Protein AF-A0A1F4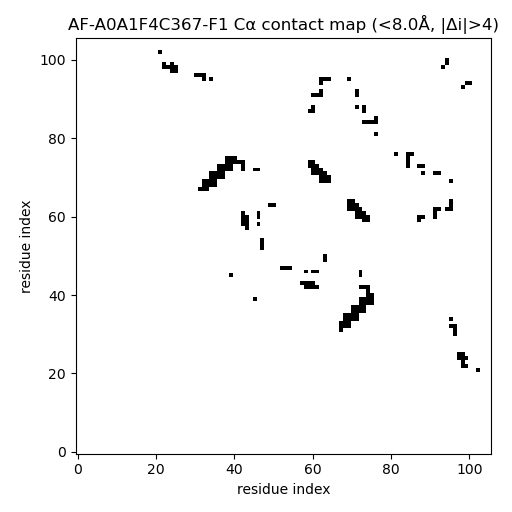C367-F1 (afdb_monomer)

pLDDT: mean 75.76, std 19.03, range [30.39, 96.19]

Radius of gyration: 22.63 Å; Cα contacts (8 Å, |Δi|>4): 114; chains: 1; bounding box: 79×38×52 Å

Solvent-accessible surface area (backbone atoms only — not comparable to full-atom values): 6945 Å² total; per-residue (Å²): 137,86,83,83,81,83,82,77,81,83,75,82,80,79,74,79,75,78,73,72,78,78,75,74,67,67,74,93,76,92,77,86,68,52,76,46,80,44,72,33,97,54,17,37,61,54,39,32,69,71,68,73,49,89,64,97,71,88,38,72,48,38,55,47,74,56,91,60,42,24,42,34,33,28,44,68,60,92,51,97,82,34,59,66,41,54,49,49,51,52,56,29,52,44,42,61,70,51,40,83,82,74,69,78,78,127

Foldseek 3Di:
DDDDDDDDPPPPPPPPPPPPPPDDFDDDDDQAAAEAEDADPQQQVVCCVQVVDDDPDGDQKAWDDDPRYIYIYHHDQPDPPSVVRVVRVVVRVCCNGTHDPDDPPD

Sequence (106 aa):
MRRLLALLPIGLLVACATTKPIEPIPQQGTVQRSVTWVMTDDPSRACDEALGKPLIGTRNACARLRGNDCTIYVRPPKHEDDRNAIFLLGHEALHCFAGRYHYAVN

Structure (mmCIF, N/CA/C/O backbone):
data_AF-A0A1F4C367-F1
#
_entry.id   AF-A0A1F4C367-F1
#
loop_
_atom_site.group_PDB
_atom_site.id
_atom_site.type_symbol
_atom_site.label_atom_id
_atom_site.label_alt_id
_atom_site.label_comp_id
_atom_site.label_asym_id
_atom_site.label_entity_id
_atom_site.label_seq_id
_atom_site.pdbx_PDB_ins_code
_atom_site.Cartn_x
_atom_site.Cartn_y
_atom_site.Cartn_z
_atom_site.occupancy
_atom_site.B_iso_or_equiv
_atom_site.auth_seq_id
_atom_site.auth_comp_id
_atom_site.auth_asym_id
_atom_site.auth_atom_id
_atom_site.pdbx_PDB_model_num
ATOM 1 N N . MET A 1 1 ? -61.320 30.539 -32.409 1.00 45.50 1 MET A N 1
ATOM 2 C CA . MET A 1 1 ? -61.147 29.092 -32.144 1.00 45.50 1 MET A CA 1
ATOM 3 C C . MET A 1 1 ? -59.671 28.799 -31.884 1.00 45.50 1 MET A C 1
ATOM 5 O O . MET A 1 1 ? -58.846 29.329 -32.609 1.00 45.50 1 MET A O 1
ATOM 9 N N . ARG A 1 2 ? -59.387 27.975 -30.860 1.00 49.12 2 ARG A N 1
ATOM 10 C CA . ARG A 1 2 ? -58.113 27.295 -30.520 1.00 49.12 2 ARG A CA 1
ATOM 11 C C . ARG A 1 2 ? -56.880 28.166 -30.210 1.00 49.12 2 ARG A C 1
ATOM 13 O O . ARG A 1 2 ? -56.063 28.439 -31.076 1.00 49.12 2 ARG A O 1
ATOM 20 N N . ARG A 1 3 ? -56.677 28.468 -28.922 1.00 45.97 3 ARG A N 1
ATOM 21 C CA . ARG A 1 3 ? -55.331 28.614 -28.340 1.00 45.97 3 ARG A CA 1
ATOM 22 C C . ARG A 1 3 ? -55.018 27.300 -27.621 1.00 45.97 3 ARG A C 1
ATOM 24 O O . ARG A 1 3 ? -55.656 26.998 -26.618 1.00 45.97 3 ARG A O 1
ATOM 31 N N . LEU A 1 4 ? -54.127 26.485 -28.186 1.00 49.59 4 LEU A N 1
ATOM 32 C CA . LEU A 1 4 ? -53.589 25.305 -27.508 1.00 49.59 4 LEU A CA 1
ATOM 33 C C . LEU A 1 4 ? -52.629 25.785 -26.412 1.00 49.59 4 LEU A C 1
ATOM 35 O O . LEU A 1 4 ? -51.582 26.346 -26.725 1.00 49.59 4 LEU A O 1
ATOM 39 N N . LEU A 1 5 ? -52.985 25.579 -25.142 1.00 50.59 5 LEU A N 1
ATOM 40 C CA . LEU A 1 5 ? -52.008 25.602 -24.057 1.00 50.59 5 LEU A CA 1
ATOM 41 C C . LEU A 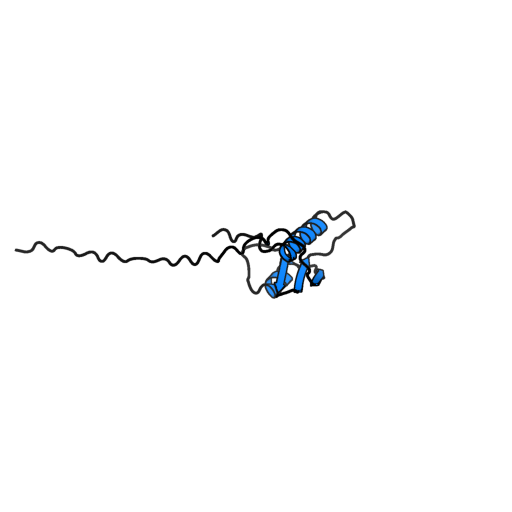1 5 ? -51.202 24.302 -24.131 1.00 50.59 5 LEU A C 1
ATOM 43 O O . LEU A 1 5 ? -51.730 23.220 -23.881 1.00 50.59 5 LEU A O 1
ATOM 47 N N . ALA A 1 6 ? -49.929 24.418 -24.499 1.00 52.72 6 ALA A N 1
ATOM 48 C CA . ALA A 1 6 ? -48.963 23.340 -24.380 1.00 52.72 6 ALA A CA 1
ATOM 49 C C . ALA A 1 6 ? -48.600 23.165 -22.896 1.00 52.72 6 ALA A C 1
ATOM 51 O O . ALA A 1 6 ? -47.943 24.019 -22.303 1.00 52.72 6 ALA A O 1
ATOM 52 N N . LEU A 1 7 ? -49.057 22.069 -22.291 1.00 55.31 7 LEU A N 1
ATOM 53 C CA . LEU A 1 7 ? -48.594 21.605 -20.984 1.00 55.31 7 LEU A CA 1
ATOM 54 C C . LEU A 1 7 ? -47.249 20.893 -21.179 1.00 55.31 7 LEU A C 1
ATOM 56 O O . LEU A 1 7 ? -47.204 19.776 -21.689 1.00 55.31 7 LEU A O 1
ATOM 60 N N . LEU A 1 8 ? -46.156 21.555 -20.795 1.00 53.66 8 LEU A N 1
ATOM 61 C CA . LEU A 1 8 ? -44.845 20.924 -20.642 1.00 53.66 8 LEU A CA 1
ATOM 62 C C . LEU A 1 8 ? -44.861 20.058 -19.367 1.00 53.66 8 LEU A C 1
ATOM 64 O O . LEU A 1 8 ? -45.104 20.606 -18.288 1.00 53.66 8 LEU A O 1
ATOM 68 N N . PRO A 1 9 ? -44.572 18.747 -19.425 1.00 55.28 9 PRO A N 1
ATOM 69 C CA . PRO A 1 9 ? -44.305 17.983 -18.219 1.00 55.28 9 PRO A CA 1
ATOM 70 C C . PRO A 1 9 ? -42.897 18.338 -17.726 1.00 55.28 9 PRO A C 1
ATOM 72 O O . PRO A 1 9 ? -41.897 18.049 -18.382 1.00 55.28 9 PRO A O 1
ATOM 75 N N . ILE A 1 10 ? -42.820 18.985 -16.562 1.00 60.31 10 ILE A N 1
ATOM 76 C CA . ILE A 1 10 ? -41.568 19.190 -15.829 1.00 60.31 10 ILE A CA 1
ATOM 77 C C . ILE A 1 10 ? -41.152 17.818 -15.288 1.00 60.31 10 ILE A C 1
ATOM 79 O O . ILE A 1 10 ? -41.628 17.368 -14.247 1.00 60.31 10 ILE A O 1
ATOM 83 N N . GLY A 1 11 ? -40.307 17.118 -16.043 1.00 56.16 11 GLY A N 1
ATOM 84 C CA . GLY A 1 11 ? -39.655 15.898 -15.590 1.00 56.16 11 GLY A CA 1
ATOM 85 C C . GLY A 1 11 ? -38.671 16.230 -14.474 1.00 56.16 11 GLY A C 1
ATOM 86 O O . GLY A 1 11 ? -37.587 16.747 -14.734 1.00 56.16 11 GLY A O 1
ATOM 87 N N . LEU A 1 12 ? -39.057 15.938 -13.230 1.00 56.91 12 LEU A N 1
ATOM 88 C CA . LEU A 1 12 ? -38.153 15.900 -12.085 1.00 56.91 12 LEU A CA 1
ATOM 89 C C . LEU A 1 12 ? -37.116 14.789 -12.327 1.00 56.91 12 LEU A C 1
ATOM 91 O O . LEU A 1 12 ? -37.346 13.620 -12.023 1.00 56.91 12 LEU A O 1
ATOM 95 N N . LEU A 1 13 ? -35.961 15.149 -12.884 1.00 54.97 13 LEU A N 1
ATOM 96 C CA . LEU A 1 13 ? -34.763 14.317 -12.824 1.00 54.97 13 LEU A CA 1
ATOM 97 C C . LEU A 1 13 ? -34.228 14.387 -11.392 1.00 54.97 13 LEU A C 1
ATOM 99 O O . LEU A 1 13 ? -33.348 15.184 -11.074 1.00 54.97 13 LEU A O 1
ATOM 103 N N . VAL A 1 14 ? -34.777 13.549 -10.510 1.00 56.31 14 VAL A N 1
ATOM 104 C CA . VAL A 1 14 ? -34.127 13.213 -9.241 1.00 56.31 14 VAL A CA 1
ATOM 105 C C . VAL A 1 14 ? -32.932 12.332 -9.593 1.00 56.31 14 VAL A C 1
ATOM 107 O O . VAL A 1 14 ? -32.998 11.105 -9.573 1.00 56.31 14 VAL A O 1
ATOM 110 N N . ALA A 1 15 ? -31.833 12.969 -9.988 1.00 56.38 15 ALA A N 1
ATOM 111 C CA . ALA A 1 15 ? -30.535 12.328 -10.007 1.00 56.38 15 ALA A CA 1
ATOM 112 C C . ALA A 1 15 ? -30.171 12.032 -8.547 1.00 56.38 15 ALA A C 1
ATOM 114 O O . ALA A 1 15 ? -29.654 12.890 -7.834 1.00 56.38 15 ALA A O 1
ATOM 115 N N . CYS A 1 16 ? -30.476 10.820 -8.079 1.00 52.50 16 CYS A N 1
ATOM 116 C CA . CYS A 1 16 ? -29.855 10.266 -6.884 1.00 52.50 16 CYS A CA 1
ATOM 117 C C . CYS A 1 16 ? -28.361 10.094 -7.178 1.00 52.50 16 CYS A C 1
ATOM 119 O O . CYS A 1 16 ? -27.897 9.012 -7.531 1.00 52.50 16 CYS A O 1
ATOM 121 N N . ALA A 1 17 ? -27.602 11.180 -7.056 1.00 48.47 17 ALA A N 1
ATOM 122 C CA . ALA A 1 17 ? -26.169 11.114 -6.880 1.00 48.47 17 ALA A CA 1
ATOM 123 C C . ALA A 1 17 ? -25.939 10.406 -5.542 1.00 48.47 17 ALA A C 1
ATOM 125 O O . ALA A 1 17 ? -26.023 11.011 -4.475 1.00 48.47 17 ALA A O 1
ATOM 126 N N . THR A 1 18 ? -25.723 9.093 -5.591 1.00 50.12 18 THR A N 1
ATOM 127 C CA . THR A 1 18 ? -25.260 8.325 -4.439 1.00 50.12 18 THR A CA 1
ATOM 128 C C . THR A 1 18 ? -23.818 8.740 -4.178 1.00 50.12 18 THR A C 1
ATOM 130 O O . THR A 1 18 ? -22.876 8.071 -4.612 1.00 50.12 18 THR A O 1
ATOM 133 N N . THR A 1 19 ? -23.626 9.877 -3.515 1.00 53.56 19 THR A N 1
ATOM 134 C CA . THR A 1 19 ? -22.347 10.197 -2.896 1.00 53.56 19 THR A CA 1
ATOM 135 C C . THR A 1 19 ? -22.106 9.098 -1.873 1.00 53.56 19 THR A C 1
ATOM 137 O O . THR A 1 19 ? -22.852 8.931 -0.907 1.00 53.56 19 THR A O 1
ATOM 140 N N . LYS A 1 20 ? -21.124 8.233 -2.142 1.00 49.53 20 LYS A N 1
ATOM 141 C CA . LYS A 1 20 ? -20.722 7.234 -1.152 1.00 49.53 20 LYS A CA 1
ATOM 142 C C . LYS A 1 20 ? -20.330 8.007 0.107 1.00 49.53 20 LYS A C 1
ATOM 144 O O . LYS A 1 20 ? -19.551 8.953 -0.029 1.00 49.53 20 LYS A O 1
ATOM 149 N N . PRO A 1 21 ? -20.851 7.646 1.291 1.00 49.34 21 PRO A N 1
ATOM 150 C CA . PRO A 1 21 ? -20.452 8.304 2.521 1.00 49.34 21 PRO A CA 1
ATOM 151 C C . PRO A 1 21 ? -18.928 8.271 2.622 1.00 49.34 21 PRO A C 1
ATOM 153 O O . PRO A 1 21 ? -18.318 7.206 2.499 1.00 49.34 21 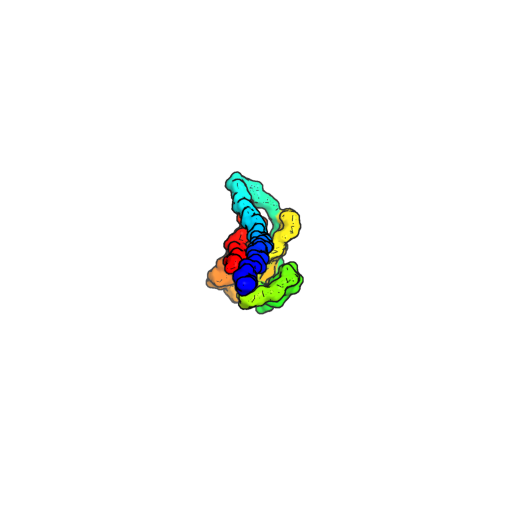PRO A O 1
ATOM 156 N N . ILE A 1 22 ? -18.319 9.445 2.780 1.00 55.56 22 ILE A N 1
ATOM 157 C CA . ILE A 1 22 ? -16.914 9.544 3.157 1.00 55.56 22 ILE A CA 1
ATOM 158 C C . ILE A 1 22 ? -16.854 8.971 4.571 1.00 55.56 22 ILE A C 1
ATOM 160 O O . ILE A 1 22 ? -17.452 9.530 5.490 1.00 55.56 22 ILE A O 1
ATOM 164 N N . GLU A 1 23 ? -16.217 7.811 4.732 1.00 54.09 23 GLU A N 1
ATOM 165 C CA . GLU A 1 23 ? -15.999 7.237 6.058 1.00 54.09 23 GLU A CA 1
ATOM 166 C C . GLU A 1 23 ? -15.157 8.234 6.873 1.00 54.09 23 GLU A C 1
ATOM 168 O O . GLU A 1 23 ? -14.125 8.696 6.377 1.00 54.09 23 GLU A O 1
ATOM 173 N N . PRO A 1 24 ? -15.594 8.621 8.085 1.00 55.31 24 PRO A N 1
ATOM 174 C CA . PRO A 1 24 ? -14.851 9.572 8.893 1.00 55.31 24 PRO A CA 1
ATOM 175 C C . PRO A 1 24 ? -13.475 8.998 9.241 1.00 55.31 24 PRO A C 1
ATOM 177 O O . PRO A 1 24 ? -13.351 7.816 9.570 1.00 55.31 24 PRO A O 1
ATOM 180 N N . ILE A 1 25 ? -12.448 9.851 9.192 1.00 58.25 25 ILE A N 1
ATOM 181 C CA . ILE A 1 25 ? -11.117 9.517 9.711 1.00 58.25 25 ILE A CA 1
ATOM 182 C C . ILE A 1 25 ? -11.305 9.087 11.176 1.00 58.25 25 ILE A C 1
ATOM 184 O O . ILE A 1 25 ? -11.969 9.815 11.925 1.00 58.25 25 ILE A O 1
ATOM 188 N N . PRO A 1 26 ? -10.784 7.920 11.598 1.00 57.78 26 PRO A N 1
ATOM 189 C CA . PRO A 1 26 ? -10.957 7.458 12.965 1.00 57.78 26 PRO A CA 1
ATOM 190 C C . PRO A 1 26 ? -10.451 8.513 13.956 1.00 57.78 26 PRO A C 1
ATOM 192 O O . PRO A 1 26 ? -9.413 9.143 13.746 1.00 57.78 26 PRO A O 1
ATOM 195 N N . GLN A 1 27 ? -11.221 8.722 15.027 1.00 58.56 27 GLN A N 1
ATOM 196 C CA . GLN A 1 27 ? -10.854 9.625 16.118 1.00 58.56 27 GLN A CA 1
ATOM 197 C C . GLN A 1 27 ? -9.496 9.210 16.703 1.00 58.56 27 GLN A C 1
ATOM 199 O O . GLN A 1 27 ? -9.166 8.023 16.728 1.00 58.56 27 GLN A O 1
ATOM 204 N N . GLN A 1 28 ? -8.708 10.192 17.152 1.00 64.12 28 GLN A N 1
ATOM 205 C CA . GLN A 1 28 ? -7.379 9.966 17.729 1.00 64.12 28 GLN A CA 1
ATOM 206 C C . GLN A 1 28 ? -7.417 8.846 18.784 1.00 64.12 28 GLN A C 1
ATOM 208 O O . GLN A 1 28 ? -8.252 8.866 19.687 1.00 64.12 28 GLN A O 1
ATOM 213 N N . GLY A 1 29 ? -6.512 7.873 18.672 1.00 72.75 29 GLY A N 1
ATOM 214 C CA . GLY A 1 29 ? -6.460 6.718 19.565 1.00 72.75 29 GLY A CA 1
ATOM 215 C C . GLY A 1 29 ? -5.564 5.600 19.037 1.00 72.75 29 GLY A C 1
ATOM 216 O O . GLY A 1 29 ? -4.986 5.700 17.954 1.00 72.75 29 GLY A O 1
ATOM 217 N N . THR A 1 30 ? -5.445 4.525 19.814 1.00 79.19 30 THR A N 1
ATOM 218 C CA . THR A 1 30 ? -4.667 3.341 19.429 1.00 79.19 30 THR A CA 1
ATOM 219 C C . THR A 1 30 ? -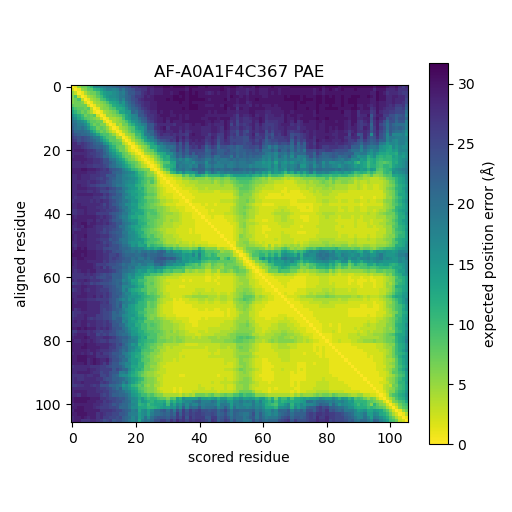5.518 2.406 18.578 1.00 79.19 30 THR A C 1
ATOM 221 O O . THR A 1 30 ? -6.532 1.888 19.042 1.00 79.19 30 THR A O 1
ATOM 224 N N . VAL A 1 31 ? -5.076 2.139 17.349 1.00 82.25 31 VAL A N 1
ATOM 225 C CA . VAL A 1 31 ? -5.684 1.144 16.457 1.00 82.25 31 VAL A CA 1
ATOM 226 C C . VAL A 1 31 ? -4.754 -0.063 16.373 1.00 82.25 31 VAL A C 1
ATOM 228 O O . VAL A 1 31 ? -3.599 0.070 15.978 1.00 82.25 31 VAL A O 1
ATOM 231 N N . GLN A 1 32 ? -5.252 -1.249 16.726 1.00 87.62 32 GLN A N 1
ATOM 232 C CA . GLN A 1 32 ? -4.544 -2.509 16.486 1.00 87.62 32 GLN A CA 1
ATOM 233 C C . GLN A 1 32 ? -5.044 -3.142 15.187 1.00 87.62 32 GLN A C 1
ATOM 235 O O . GLN A 1 32 ? -6.248 -3.166 14.941 1.00 87.62 32 GLN A O 1
ATOM 240 N N . ARG A 1 33 ? -4.122 -3.649 14.361 1.00 87.75 33 ARG A N 1
ATOM 241 C CA . ARG A 1 33 ? -4.403 -4.355 13.102 1.00 87.75 33 ARG A CA 1
ATOM 242 C C . ARG A 1 33 ? -3.439 -5.517 12.927 1.00 87.75 33 ARG A C 1
ATOM 244 O O . ARG A 1 33 ? -2.274 -5.407 13.303 1.00 87.75 33 ARG A O 1
ATOM 251 N N . SER A 1 34 ? -3.913 -6.588 12.302 1.00 94.50 34 SER A N 1
ATOM 252 C CA . SER A 1 34 ? -3.040 -7.614 11.732 1.00 94.50 34 SER A CA 1
ATOM 253 C C . SER A 1 34 ? -2.664 -7.182 10.320 1.00 94.50 34 SER A C 1
ATOM 255 O O . SER A 1 34 ? -3.548 -6.895 9.510 1.00 94.50 34 SER A O 1
ATOM 257 N N . VAL A 1 35 ? -1.369 -7.081 10.024 1.00 94.12 35 VAL A N 1
ATOM 258 C CA . VAL A 1 35 ? -0.894 -6.597 8.723 1.00 94.12 35 VAL A CA 1
ATOM 259 C C . VAL A 1 35 ? -0.091 -7.687 8.027 1.00 94.12 35 VAL A C 1
ATOM 261 O O . VAL A 1 35 ? 0.905 -8.173 8.552 1.00 94.12 35 VAL A O 1
ATOM 264 N N . THR A 1 36 ? -0.522 -8.055 6.823 1.00 96.19 36 THR A N 1
ATOM 265 C CA . THR A 1 36 ? 0.217 -8.939 5.916 1.00 96.19 36 THR A CA 1
ATOM 266 C C . THR A 1 36 ? 0.834 -8.112 4.800 1.00 96.19 36 THR A C 1
ATOM 268 O O . THR A 1 36 ? 0.128 -7.376 4.110 1.00 96.19 36 THR A O 1
ATOM 271 N N . TRP A 1 37 ? 2.143 -8.238 4.599 1.00 93.69 37 TRP A N 1
ATOM 272 C CA . TRP A 1 37 ? 2.850 -7.610 3.484 1.00 93.69 37 TRP A CA 1
ATOM 273 C C . TRP A 1 37 ? 3.089 -8.636 2.381 1.00 93.69 37 TRP A C 1
ATOM 275 O O . TRP A 1 37 ? 3.717 -9.668 2.607 1.00 93.69 37 TRP A O 1
ATOM 285 N N . VAL A 1 38 ? 2.586 -8.343 1.187 1.00 95.38 38 VAL A N 1
ATOM 286 C CA . VAL A 1 38 ? 2.760 -9.143 -0.023 1.00 95.38 38 VAL A CA 1
ATOM 287 C C . VAL A 1 38 ? 3.696 -8.384 -0.952 1.00 95.38 38 VAL A C 1
ATOM 289 O O . VAL A 1 38 ? 3.336 -7.353 -1.523 1.00 95.38 38 VAL A O 1
ATOM 292 N N . MET A 1 39 ? 4.913 -8.902 -1.087 1.00 94.56 39 MET A N 1
ATOM 293 C CA . MET A 1 39 ? 5.907 -8.381 -2.021 1.00 94.56 39 MET A CA 1
ATOM 294 C C . MET A 1 39 ? 5.711 -9.025 -3.394 1.00 94.56 39 MET A C 1
ATOM 296 O O . MET A 1 39 ? 5.634 -10.247 -3.500 1.00 94.56 39 MET A O 1
ATOM 300 N N . THR A 1 40 ? 5.617 -8.206 -4.439 1.00 92.81 40 THR A N 1
ATOM 301 C CA . THR A 1 40 ? 5.386 -8.657 -5.819 1.00 92.81 40 THR A CA 1
ATOM 302 C C . THR A 1 40 ? 6.072 -7.732 -6.818 1.00 92.81 40 THR A C 1
ATOM 304 O O . THR A 1 40 ? 6.082 -6.518 -6.634 1.00 92.81 40 THR A O 1
ATOM 307 N N . ASP A 1 41 ? 6.607 -8.283 -7.906 1.00 91.56 41 ASP A N 1
ATOM 308 C CA . ASP A 1 41 ? 7.187 -7.480 -8.992 1.00 91.56 41 ASP A CA 1
ATOM 309 C C . ASP A 1 41 ? 6.120 -6.779 -9.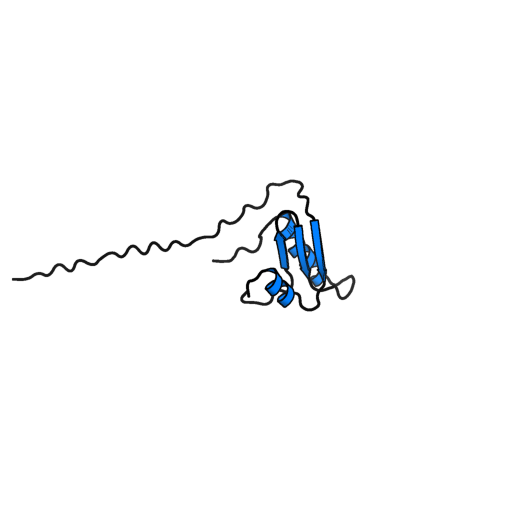848 1.00 91.56 41 ASP A C 1
ATOM 311 O O . ASP A 1 41 ? 6.425 -5.829 -10.569 1.00 91.56 41 ASP A O 1
ATOM 315 N N . ASP A 1 42 ? 4.857 -7.198 -9.721 1.00 91.56 42 ASP A N 1
ATOM 316 C CA . ASP A 1 42 ? 3.700 -6.598 -10.387 1.00 91.56 42 ASP A CA 1
ATOM 317 C C . ASP A 1 42 ? 2.612 -6.226 -9.361 1.00 91.56 42 ASP A C 1
ATOM 319 O O . ASP A 1 42 ? 1.625 -6.955 -9.178 1.00 91.56 42 ASP A O 1
ATOM 323 N N . PRO A 1 43 ? 2.792 -5.106 -8.630 1.00 91.69 43 PRO A N 1
ATOM 324 C CA . PRO A 1 43 ? 1.807 -4.634 -7.664 1.00 91.69 43 PRO A CA 1
ATOM 325 C C . PRO A 1 43 ? 0.485 -4.247 -8.317 1.00 91.69 43 PRO A C 1
ATOM 327 O O . PRO A 1 43 ? -0.557 -4.436 -7.701 1.00 91.69 43 PRO A O 1
ATOM 330 N N . SER A 1 44 ? 0.502 -3.744 -9.556 1.00 88.62 44 SER A N 1
ATOM 331 C CA . SER A 1 44 ? -0.718 -3.284 -10.226 1.00 88.62 44 SER A CA 1
ATOM 332 C C . SER A 1 44 ? -1.684 -4.441 -10.429 1.00 88.62 44 SER A C 1
ATOM 334 O O . SER A 1 44 ? -2.831 -4.363 -9.990 1.00 88.62 44 SER A O 1
ATOM 336 N N . ARG A 1 45 ? -1.205 -5.550 -11.003 1.00 89.75 45 ARG A N 1
ATOM 337 C CA . ARG A 1 45 ? -2.032 -6.742 -11.200 1.00 89.75 45 ARG A CA 1
ATOM 338 C C . ARG A 1 45 ? -2.496 -7.341 -9.877 1.00 89.75 45 ARG A C 1
ATOM 340 O O . ARG A 1 45 ? -3.681 -7.633 -9.733 1.00 89.75 45 ARG A O 1
ATOM 347 N N . ALA A 1 46 ? -1.599 -7.469 -8.896 1.00 91.12 46 ALA A N 1
ATOM 348 C CA . ALA A 1 46 ? -1.962 -7.987 -7.575 1.00 91.12 46 ALA A CA 1
ATOM 349 C C . ALA A 1 46 ? -3.058 -7.132 -6.912 1.00 91.12 46 ALA A C 1
ATOM 351 O O . ALA A 1 46 ? -3.984 -7.655 -6.293 1.00 91.12 46 ALA A O 1
ATOM 352 N N . CYS A 1 47 ? -2.996 -5.814 -7.096 1.00 89.94 47 CYS A N 1
ATOM 353 C CA . CYS A 1 47 ? -4.006 -4.888 -6.614 1.00 89.94 47 CYS A CA 1
ATOM 354 C C . CYS A 1 47 ? -5.342 -5.007 -7.340 1.00 89.94 47 CYS A C 1
ATOM 356 O O . CYS A 1 47 ? -6.386 -4.930 -6.691 1.00 89.94 47 CYS A O 1
ATOM 358 N N . ASP A 1 48 ? -5.337 -5.199 -8.654 1.00 87.06 48 ASP A N 1
ATOM 359 C CA . ASP A 1 48 ? -6.565 -5.375 -9.429 1.00 87.06 48 ASP A CA 1
ATOM 360 C C . ASP A 1 48 ? -7.276 -6.684 -9.058 1.00 87.06 48 ASP A C 1
ATOM 362 O O . ASP A 1 48 ? -8.485 -6.676 -8.798 1.00 87.06 48 ASP A O 1
ATOM 366 N N . GLU A 1 49 ? -6.518 -7.774 -8.911 1.00 88.25 49 GLU A N 1
ATOM 367 C CA . GLU A 1 49 ? -7.006 -9.065 -8.411 1.00 88.25 49 GLU A CA 1
ATOM 368 C C . GLU A 1 49 ? -7.548 -8.938 -6.974 1.00 88.25 49 GLU A C 1
ATOM 370 O O . GLU A 1 49 ? -8.633 -9.434 -6.649 1.00 88.25 49 GLU A O 1
ATOM 375 N N . ALA A 1 50 ? -6.837 -8.218 -6.099 1.00 85.38 50 ALA A N 1
ATOM 376 C CA . ALA A 1 50 ? -7.233 -8.056 -4.706 1.00 85.38 50 ALA A CA 1
ATOM 377 C C . ALA A 1 50 ? -8.446 -7.130 -4.532 1.00 85.38 50 ALA A C 1
ATOM 379 O O . ALA A 1 50 ? -9.294 -7.387 -3.679 1.00 85.38 50 ALA A O 1
ATOM 380 N N . LEU A 1 51 ? -8.563 -6.043 -5.288 1.00 82.62 51 LEU A N 1
ATOM 381 C CA . LEU A 1 51 ? -9.619 -5.047 -5.087 1.00 82.62 51 LEU A CA 1
ATOM 382 C C . LEU A 1 51 ? -10.855 -5.299 -5.959 1.00 82.62 51 LEU A C 1
ATOM 384 O O . LEU A 1 51 ? -11.903 -4.700 -5.701 1.00 82.62 51 LEU A O 1
ATOM 388 N N . GLY A 1 52 ? -10.762 -6.200 -6.944 1.00 73.62 52 GLY A N 1
ATOM 389 C CA . GLY A 1 52 ? -11.875 -6.602 -7.806 1.00 73.62 52 GLY A CA 1
ATOM 390 C C . GLY A 1 52 ? -12.401 -5.467 -8.685 1.00 73.62 52 GLY A C 1
ATOM 391 O O . GLY A 1 52 ? -13.566 -5.481 -9.083 1.00 73.62 52 GLY A O 1
ATOM 392 N N . LYS A 1 53 ? -11.579 -4.439 -8.925 1.00 66.62 53 LYS A N 1
ATOM 393 C CA . LYS A 1 53 ? -11.935 -3.271 -9.731 1.00 66.62 53 LYS A CA 1
ATOM 394 C C . LYS A 1 53 ? -10.749 -2.859 -10.592 1.00 66.62 53 LYS A C 1
ATOM 396 O O . LYS A 1 53 ? -9.773 -2.385 -10.003 1.00 66.62 53 LYS A O 1
ATOM 401 N N . PRO A 1 54 ? -10.856 -2.950 -11.929 1.00 58.00 54 PRO A N 1
ATOM 402 C CA . PRO A 1 54 ? -9.922 -2.250 -12.792 1.00 58.00 54 PRO A CA 1
ATOM 403 C C . PRO A 1 54 ? -10.108 -0.751 -12.542 1.00 58.00 54 PRO A C 1
ATOM 405 O O . PRO A 1 54 ? -11.209 -0.217 -12.700 1.00 58.00 54 PRO A O 1
ATOM 408 N N . LEU A 1 55 ? -9.063 -0.080 -12.064 1.00 60.31 55 LEU A N 1
ATOM 409 C CA . LEU A 1 55 ? -9.039 1.379 -12.052 1.00 60.31 55 LEU A CA 1
ATOM 410 C C . LEU A 1 55 ? -8.528 1.899 -13.393 1.00 60.31 55 LEU A C 1
ATOM 412 O O . LEU A 1 55 ? -7.745 1.251 -14.081 1.00 60.31 55 LEU A O 1
ATOM 416 N N . ILE A 1 56 ? -8.945 3.116 -13.733 1.00 59.03 56 ILE A N 1
ATOM 417 C CA . ILE A 1 56 ? -8.321 3.891 -14.802 1.00 59.03 56 ILE A CA 1
ATOM 418 C C . ILE A 1 56 ? -6.989 4.418 -14.245 1.00 59.03 56 ILE A C 1
ATOM 420 O O . ILE A 1 56 ? -6.981 5.376 -13.475 1.00 59.03 56 ILE A O 1
ATOM 424 N N . GLY A 1 57 ? -5.881 3.755 -14.585 1.00 65.81 57 GLY A N 1
ATOM 425 C CA . GLY A 1 57 ? -4.517 4.133 -14.189 1.00 65.81 57 GLY A CA 1
ATOM 426 C C . GLY A 1 57 ? -3.712 2.993 -13.553 1.00 65.81 57 GLY A C 1
ATOM 427 O O . GLY A 1 57 ? -4.261 1.961 -13.179 1.00 65.81 57 GLY A O 1
ATOM 428 N N . THR A 1 58 ? -2.396 3.183 -13.425 1.00 68.06 58 THR A N 1
ATOM 429 C CA . THR A 1 58 ? -1.475 2.190 -12.844 1.00 68.06 58 THR A CA 1
ATOM 430 C C . THR A 1 58 ? -1.405 2.324 -11.323 1.00 68.06 58 THR A C 1
ATOM 432 O O . THR A 1 58 ? -1.141 3.413 -10.809 1.00 68.06 58 THR A O 1
ATOM 435 N N . ARG A 1 59 ? -1.583 1.217 -10.588 1.00 79.88 59 ARG A N 1
ATOM 436 C CA . ARG A 1 59 ? -1.336 1.158 -9.138 1.00 79.88 59 ARG A CA 1
ATOM 437 C C . ARG A 1 59 ? 0.048 0.582 -8.866 1.00 79.88 59 ARG A C 1
ATOM 439 O O . ARG A 1 59 ? 0.320 -0.567 -9.181 1.00 79.88 59 ARG A O 1
ATOM 446 N N . ASN A 1 60 ? 0.909 1.364 -8.227 1.00 88.62 60 ASN A N 1
ATOM 447 C CA . ASN A 1 60 ? 2.236 0.890 -7.814 1.00 88.62 60 ASN A CA 1
ATOM 448 C C . ASN A 1 60 ? 2.224 0.189 -6.445 1.00 88.62 60 ASN A C 1
ATOM 450 O O . ASN A 1 60 ? 3.226 -0.410 -6.056 1.00 88.62 60 ASN A O 1
ATOM 454 N N . ALA A 1 61 ? 1.104 0.287 -5.726 1.00 92.75 61 ALA A N 1
ATOM 455 C CA . ALA A 1 61 ? 0.822 -0.382 -4.467 1.00 92.75 61 ALA A CA 1
ATOM 456 C C . ALA A 1 61 ? -0.687 -0.309 -4.157 1.00 92.75 61 ALA A C 1
ATOM 458 O O . ALA A 1 61 ? -1.425 0.439 -4.811 1.00 92.75 61 ALA A O 1
ATOM 459 N N . CYS A 1 62 ? -1.144 -1.097 -3.184 1.00 91.25 62 CYS A N 1
ATOM 460 C CA . CYS A 1 62 ? -2.457 -0.929 -2.562 1.00 91.25 62 CYS A CA 1
ATOM 461 C C . CYS A 1 62 ? -2.550 -1.641 -1.210 1.00 91.25 62 CYS A C 1
ATOM 463 O O . CYS A 1 62 ? -1.935 -2.685 -0.986 1.00 91.25 62 CYS A O 1
ATOM 465 N N . ALA A 1 63 ? -3.428 -1.135 -0.353 1.00 92.19 63 ALA A N 1
ATOM 466 C CA . ALA A 1 63 ? -3.909 -1.813 0.835 1.00 92.19 63 ALA A CA 1
ATOM 467 C C . ALA A 1 63 ? -5.340 -2.329 0.647 1.00 92.19 63 ALA A C 1
ATOM 469 O O . ALA A 1 63 ? -6.219 -1.665 0.087 1.00 92.19 63 ALA A O 1
ATOM 470 N N . ARG A 1 64 ? -5.603 -3.516 1.188 1.00 89.31 64 ARG A N 1
ATOM 471 C CA . ARG A 1 64 ? -6.940 -4.084 1.317 1.00 89.31 64 ARG A CA 1
ATOM 472 C C . ARG A 1 64 ? -7.239 -4.343 2.783 1.00 89.31 64 ARG A C 1
ATOM 474 O O . ARG A 1 64 ? -6.703 -5.280 3.364 1.00 89.31 64 ARG A O 1
ATOM 481 N N . LEU A 1 65 ? -8.157 -3.563 3.338 1.00 87.31 65 LEU A N 1
ATOM 482 C CA . LEU A 1 65 ? -8.681 -3.762 4.685 1.00 87.31 65 LEU A CA 1
ATOM 483 C C . LEU A 1 65 ? -9.922 -4.672 4.650 1.00 87.31 65 LEU A C 1
ATOM 485 O O . LEU A 1 65 ? -10.857 -4.431 3.880 1.00 87.31 65 LEU A O 1
ATOM 489 N N . ARG A 1 66 ? -9.938 -5.713 5.487 1.00 85.81 66 ARG A N 1
ATOM 490 C CA . ARG A 1 66 ? -11.091 -6.590 5.736 1.00 85.81 66 ARG A CA 1
ATOM 491 C C . ARG A 1 66 ? -11.226 -6.837 7.240 1.00 85.81 66 ARG A C 1
ATOM 493 O O . ARG A 1 66 ? -10.536 -7.676 7.807 1.00 85.81 66 ARG A O 1
ATOM 500 N N . GLY A 1 67 ? -12.140 -6.120 7.890 1.00 85.31 67 GLY A N 1
ATOM 501 C CA . GLY A 1 67 ? -12.289 -6.209 9.343 1.00 85.31 67 GLY A CA 1
ATOM 502 C C . GLY A 1 67 ? -11.020 -5.728 10.050 1.00 85.31 67 GLY A C 1
ATOM 503 O O . GLY A 1 67 ? -10.653 -4.563 9.912 1.00 85.31 67 GLY A O 1
ATOM 504 N N . ASN A 1 68 ? -10.366 -6.617 10.801 1.00 88.38 68 ASN A N 1
ATOM 505 C CA . ASN A 1 68 ? -9.124 -6.303 11.512 1.00 88.38 68 ASN A CA 1
ATOM 506 C C . ASN A 1 68 ? -7.844 -6.614 10.720 1.00 88.38 68 ASN A C 1
ATOM 508 O O . ASN A 1 68 ? -6.756 -6.186 11.116 1.00 88.38 68 ASN A O 1
ATOM 512 N N . ASP A 1 69 ? -7.979 -7.344 9.617 1.00 91.94 69 ASP A N 1
ATOM 513 C CA . ASP A 1 69 ? -6.858 -7.770 8.796 1.00 91.94 69 ASP A CA 1
ATOM 514 C C . ASP A 1 69 ? -6.656 -6.786 7.645 1.00 91.94 69 ASP A C 1
ATOM 516 O O . ASP A 1 69 ? -7.604 -6.405 6.948 1.00 91.94 69 ASP A O 1
ATOM 520 N N . CYS A 1 70 ? -5.408 -6.380 7.429 1.00 93.06 70 CYS A N 1
ATOM 521 C CA . CYS A 1 70 ? -5.009 -5.569 6.292 1.00 93.06 70 CYS A CA 1
ATOM 522 C C . CYS A 1 70 ? -3.927 -6.281 5.483 1.00 93.06 70 CYS A C 1
ATOM 524 O O . CYS A 1 70 ? -2.926 -6.738 6.032 1.00 93.06 70 CYS A O 1
ATOM 526 N N . THR A 1 71 ? -4.103 -6.347 4.168 1.00 95.56 71 THR A N 1
ATOM 527 C CA . THR A 1 71 ? -3.082 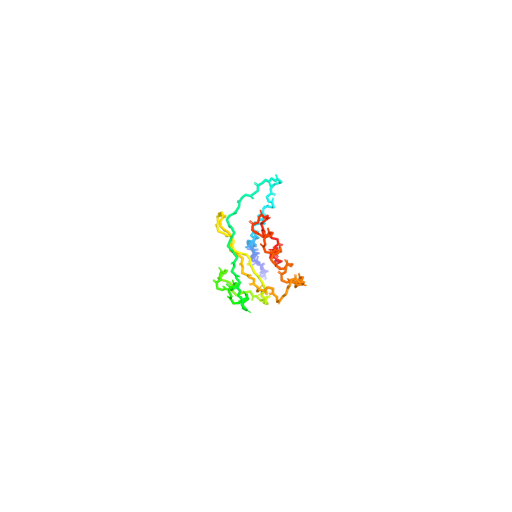-6.862 3.250 1.00 95.56 71 THR A CA 1
ATOM 528 C C . THR A 1 71 ? -2.546 -5.725 2.398 1.00 95.56 71 THR A C 1
ATOM 530 O O . THR A 1 71 ? -3.329 -5.042 1.740 1.00 95.56 71 THR A O 1
ATOM 533 N N . ILE A 1 72 ? -1.230 -5.537 2.398 1.00 95.56 72 ILE A N 1
ATOM 534 C CA . ILE A 1 72 ? -0.535 -4.529 1.595 1.00 95.56 72 ILE A CA 1
ATOM 535 C C . ILE A 1 72 ? 0.188 -5.233 0.452 1.00 95.56 72 ILE A C 1
ATOM 537 O O . ILE A 1 72 ? 0.971 -6.146 0.699 1.00 95.56 72 ILE A O 1
ATOM 541 N N . TYR A 1 73 ? -0.052 -4.788 -0.776 1.00 95.00 73 TYR A N 1
ATOM 542 C CA . TYR A 1 73 ? 0.624 -5.256 -1.982 1.00 95.00 73 TYR A CA 1
ATOM 543 C C . TYR A 1 73 ? 1.563 -4.157 -2.456 1.00 95.00 73 TYR A C 1
ATOM 545 O O . TYR A 1 73 ? 1.117 -3.063 -2.801 1.00 95.00 73 TYR A O 1
ATOM 553 N N . VAL A 1 74 ? 2.863 -4.433 -2.448 1.00 95.38 74 VAL A N 1
ATOM 554 C CA . VAL A 1 74 ? 3.916 -3.472 -2.798 1.00 95.38 74 VAL A CA 1
ATOM 555 C C . VAL A 1 74 ? 5.037 -4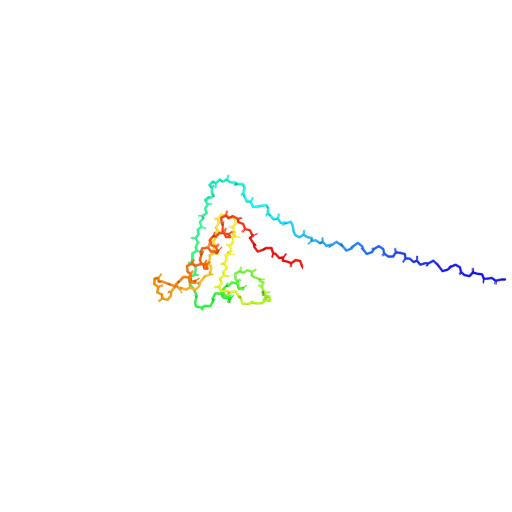.179 -3.545 1.00 95.38 74 VAL A C 1
ATOM 557 O O . VAL A 1 74 ? 5.234 -5.387 -3.407 1.00 95.38 74 VAL A O 1
ATOM 560 N N . ARG A 1 75 ? 5.813 -3.416 -4.315 1.00 93.88 75 ARG A N 1
ATOM 561 C CA . ARG A 1 75 ? 7.068 -3.931 -4.868 1.00 93.88 75 ARG A CA 1
ATOM 562 C C . ARG A 1 75 ? 8.128 -4.087 -3.776 1.00 93.88 75 ARG A C 1
ATOM 564 O O . ARG A 1 75 ? 8.169 -3.249 -2.870 1.00 93.88 75 ARG A O 1
ATOM 571 N N . PRO A 1 76 ? 9.019 -5.087 -3.869 1.00 93.19 76 PRO A N 1
ATOM 572 C CA . PRO A 1 76 ? 10.170 -5.149 -2.983 1.00 93.19 76 PRO A CA 1
ATOM 573 C C . PRO A 1 76 ? 11.082 -3.918 -3.185 1.00 93.19 76 PRO A C 1
ATOM 575 O O . PRO A 1 76 ? 11.186 -3.389 -4.305 1.00 93.19 76 PRO A O 1
ATOM 578 N N . PRO A 1 77 ? 11.744 -3.431 -2.119 1.00 92.94 77 PRO A N 1
ATOM 579 C CA . PRO A 1 77 ? 12.803 -2.440 -2.256 1.00 92.94 77 PRO A CA 1
ATOM 580 C C . PRO A 1 77 ? 13.990 -3.057 -3.000 1.00 92.94 77 PRO A C 1
ATOM 582 O O . PRO A 1 77 ? 14.339 -4.215 -2.777 1.00 92.94 77 PRO A O 1
ATOM 585 N N . LYS A 1 78 ? 14.630 -2.287 -3.883 1.00 93.00 78 LYS A N 1
ATOM 586 C CA . LYS A 1 78 ? 15.811 -2.768 -4.626 1.00 93.00 78 LYS A CA 1
ATOM 587 C C . LYS A 1 78 ? 17.108 -2.674 -3.816 1.00 93.00 78 LYS A C 1
ATOM 589 O O . LYS A 1 78 ? 18.073 -3.363 -4.125 1.00 93.00 78 LYS A O 1
ATOM 594 N N . HIS A 1 79 ? 17.129 -1.797 -2.817 1.00 93.88 79 HIS A N 1
ATOM 595 C CA . HIS A 1 79 ? 18.235 -1.533 -1.899 1.00 93.88 79 HIS A CA 1
ATOM 596 C C . HIS A 1 79 ? 17.698 -0.780 -0.670 1.00 93.88 79 HIS A C 1
ATOM 598 O O . HIS A 1 79 ? 16.555 -0.317 -0.680 1.00 93.88 79 HIS A O 1
ATOM 604 N N . GLU A 1 80 ? 18.512 -0.634 0.378 1.00 92.62 80 GLU A N 1
ATOM 605 C CA . GLU A 1 80 ? 18.107 0.013 1.640 1.00 92.62 80 GLU A CA 1
ATOM 606 C C . GLU A 1 80 ? 17.637 1.466 1.458 1.00 92.62 80 GLU A C 1
ATOM 608 O O . GLU A 1 80 ? 16.661 1.884 2.074 1.00 92.62 80 GLU A O 1
ATOM 613 N N . ASP A 1 81 ? 18.246 2.197 0.522 1.00 94.69 81 ASP A N 1
ATOM 614 C CA . ASP A 1 81 ? 17.902 3.591 0.218 1.00 94.69 81 ASP A CA 1
ATOM 615 C C . ASP A 1 81 ? 16.768 3.757 -0.810 1.00 94.69 81 ASP A C 1
ATOM 617 O O . ASP A 1 81 ? 16.608 4.830 -1.399 1.00 94.69 81 ASP A O 1
ATOM 621 N N . ASP A 1 82 ? 15.985 2.712 -1.098 1.00 95.50 82 ASP A N 1
ATOM 622 C CA . ASP A 1 82 ? 14.870 2.794 -2.049 1.00 95.50 82 ASP A CA 1
ATOM 623 C C . ASP A 1 82 ? 13.696 3.572 -1.433 1.00 95.50 82 ASP A C 1
ATOM 625 O O . ASP A 1 82 ? 12.662 3.027 -1.035 1.00 95.50 82 ASP A O 1
ATOM 629 N N . ARG A 1 83 ? 13.870 4.896 -1.363 1.00 95.00 83 ARG A N 1
ATOM 630 C CA . ARG A 1 83 ? 12.927 5.841 -0.753 1.00 95.00 83 ARG A CA 1
ATOM 631 C C . ARG A 1 83 ? 11.528 5.710 -1.331 1.00 95.00 83 ARG A C 1
ATOM 633 O O . ARG A 1 83 ? 10.557 5.907 -0.612 1.00 95.00 83 ARG A O 1
ATOM 640 N N . ASN A 1 84 ? 11.419 5.368 -2.612 1.00 93.25 84 ASN A N 1
ATOM 641 C CA . ASN A 1 84 ? 10.130 5.201 -3.265 1.00 93.25 84 ASN A CA 1
ATOM 642 C C . ASN A 1 84 ? 9.405 3.935 -2.773 1.00 93.25 84 ASN A C 1
ATOM 644 O O . ASN A 1 84 ? 8.210 3.992 -2.508 1.00 93.25 84 ASN A O 1
ATOM 648 N N . ALA A 1 85 ? 10.103 2.806 -2.601 1.00 92.06 85 ALA A N 1
ATOM 649 C CA . ALA A 1 85 ? 9.494 1.599 -2.030 1.00 92.06 85 ALA A CA 1
ATOM 650 C C . ALA A 1 85 ? 9.040 1.827 -0.578 1.00 92.06 85 ALA A C 1
ATOM 652 O O . ALA A 1 85 ? 7.924 1.459 -0.211 1.00 92.06 85 ALA A O 1
ATOM 653 N N . ILE A 1 86 ? 9.874 2.500 0.220 1.00 93.44 86 ILE A N 1
ATOM 654 C CA . ILE A 1 86 ? 9.569 2.838 1.618 1.00 93.44 86 ILE A CA 1
ATOM 655 C C . ILE A 1 86 ? 8.367 3.788 1.698 1.00 93.44 86 ILE A C 1
ATOM 657 O O . ILE A 1 86 ? 7.454 3.566 2.493 1.00 93.44 86 ILE A O 1
ATOM 661 N N . PHE A 1 87 ? 8.336 4.818 0.848 1.00 93.94 87 PHE A N 1
ATOM 662 C CA . PHE A 1 87 ? 7.217 5.753 0.752 1.00 93.94 87 PHE A CA 1
ATOM 663 C C . PHE A 1 87 ? 5.903 5.040 0.415 1.00 93.94 87 PHE A C 1
ATOM 665 O O . PHE A 1 87 ? 4.901 5.269 1.090 1.00 93.94 87 PHE A O 1
ATOM 672 N N . LEU A 1 88 ? 5.907 4.151 -0.585 1.00 93.62 88 LEU A N 1
ATOM 673 C CA . LEU A 1 88 ? 4.718 3.391 -0.977 1.00 93.62 88 LEU A CA 1
ATOM 674 C C . LEU A 1 88 ? 4.222 2.494 0.161 1.00 93.62 88 LEU A C 1
ATOM 676 O O . LEU A 1 88 ? 3.032 2.501 0.464 1.00 93.62 88 LEU A O 1
ATOM 680 N N . LEU A 1 89 ? 5.121 1.777 0.843 1.00 93.75 89 LEU A N 1
ATOM 681 C CA . LEU A 1 89 ? 4.752 0.963 2.001 1.00 93.75 89 LEU A CA 1
ATOM 682 C C . LEU A 1 89 ? 4.128 1.809 3.118 1.00 93.75 89 LEU A C 1
ATOM 684 O O . LEU A 1 89 ? 3.093 1.431 3.661 1.00 93.75 89 LEU A O 1
ATOM 688 N N . GLY A 1 90 ? 4.728 2.957 3.446 1.00 92.88 90 GLY A N 1
ATOM 689 C CA . GLY A 1 90 ? 4.195 3.867 4.462 1.00 92.88 90 GLY A CA 1
ATOM 690 C C . GLY A 1 90 ? 2.822 4.432 4.088 1.00 92.88 90 GLY A C 1
ATOM 691 O O . GLY A 1 90 ? 1.923 4.470 4.927 1.00 92.88 90 GLY A O 1
ATOM 692 N N . HIS A 1 91 ? 2.639 4.813 2.821 1.00 92.44 91 HIS A N 1
ATOM 693 C CA . HIS A 1 91 ? 1.360 5.272 2.282 1.00 92.44 91 HIS A CA 1
ATOM 694 C C . HIS A 1 91 ? 0.267 4.197 2.413 1.00 92.44 91 HIS A C 1
ATOM 696 O O . HIS A 1 91 ? -0.819 4.482 2.917 1.00 92.44 91 HIS A O 1
ATOM 702 N N . GLU A 1 92 ? 0.555 2.948 2.033 1.00 92.00 92 GLU A N 1
ATOM 703 C CA . GLU A 1 92 ? -0.409 1.847 2.157 1.00 92.00 92 GLU A CA 1
ATOM 704 C C . GLU A 1 92 ? -0.664 1.424 3.605 1.00 92.00 92 GLU A C 1
ATOM 706 O O . GLU A 1 92 ? -1.799 1.118 3.974 1.00 92.00 92 GLU A O 1
ATOM 711 N N . ALA A 1 93 ? 0.359 1.463 4.461 1.00 92.19 93 ALA A N 1
ATOM 712 C CA . ALA A 1 93 ? 0.186 1.234 5.889 1.00 92.19 93 ALA A CA 1
ATOM 713 C C . ALA A 1 93 ? -0.788 2.256 6.487 1.00 92.19 93 ALA A C 1
ATOM 715 O O . ALA A 1 93 ? -1.655 1.887 7.278 1.00 92.19 93 ALA A O 1
ATOM 716 N N . LEU A 1 94 ? -0.718 3.520 6.061 1.00 89.06 94 LEU A N 1
ATOM 717 C CA . LEU A 1 94 ? -1.635 4.549 6.535 1.00 89.06 94 LEU A CA 1
ATOM 718 C C . LEU A 1 94 ? -3.099 4.206 6.202 1.00 89.06 94 LEU A C 1
ATOM 720 O O . LEU A 1 94 ? -3.953 4.303 7.087 1.00 89.06 94 LEU A O 1
ATOM 724 N N . HIS A 1 95 ? -3.381 3.703 4.992 1.00 86.69 95 HIS A N 1
ATOM 725 C CA . HIS A 1 95 ? -4.724 3.222 4.620 1.00 86.69 95 HIS A CA 1
ATOM 726 C C . HIS A 1 95 ? -5.235 2.103 5.548 1.00 86.69 95 HIS A C 1
ATOM 728 O O . HIS A 1 95 ? -6.434 2.040 5.824 1.00 86.69 95 HIS A O 1
ATOM 734 N N . CYS A 1 96 ? -4.357 1.243 6.082 1.00 88.06 96 CYS A N 1
ATOM 735 C CA . CYS A 1 96 ? -4.742 0.184 7.027 1.00 88.06 96 CYS A CA 1
ATOM 736 C C . CYS A 1 96 ? -5.180 0.709 8.406 1.00 88.06 96 CYS A C 1
ATOM 738 O O . CYS A 1 96 ? -6.042 0.103 9.054 1.00 88.06 96 CYS A O 1
ATOM 740 N N . PHE A 1 97 ? -4.574 1.798 8.882 1.00 86.62 97 PHE A N 1
ATOM 741 C CA . PHE A 1 97 ? -4.781 2.283 10.251 1.00 86.62 97 PHE A CA 1
ATOM 742 C C . PHE A 1 97 ? -5.782 3.423 10.344 1.00 86.62 97 PHE A C 1
ATOM 744 O O . PHE A 1 97 ? -6.525 3.490 11.321 1.00 86.62 97 PHE A O 1
ATOM 751 N N . ALA A 1 98 ? -5.822 4.2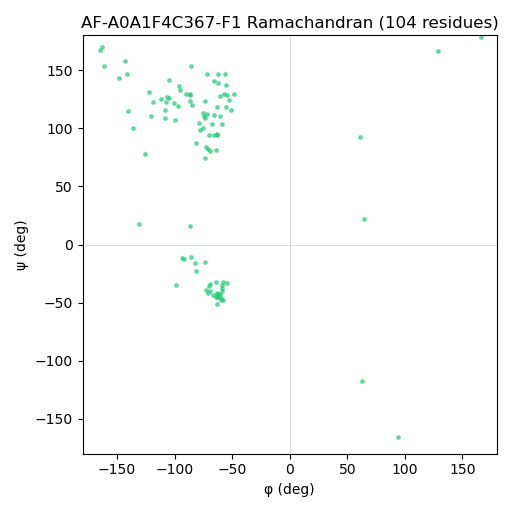98 9.345 1.00 79.00 98 ALA A N 1
ATOM 752 C CA . ALA A 1 98 ? -6.576 5.536 9.454 1.00 79.00 98 ALA A CA 1
ATOM 753 C C . ALA A 1 98 ? -7.500 5.828 8.255 1.00 79.00 98 ALA A C 1
ATOM 755 O O . ALA A 1 98 ? -8.068 6.913 8.145 1.00 79.00 98 ALA A O 1
ATOM 756 N N . GLY A 1 99 ? -7.789 4.791 7.459 1.00 68.12 99 GLY A N 1
ATOM 757 C CA . GLY A 1 99 ? -8.950 4.738 6.569 1.00 68.12 99 GLY A CA 1
ATOM 758 C C . GLY A 1 99 ? -8.679 5.186 5.133 1.00 68.12 99 GLY A C 1
ATOM 759 O O . GLY A 1 99 ? -7.541 5.241 4.679 1.00 68.12 99 GLY A O 1
ATOM 760 N N . ARG A 1 100 ? -9.751 5.445 4.372 1.00 61.84 100 ARG A N 1
ATOM 761 C CA . ARG A 1 100 ? -9.678 5.760 2.936 1.00 61.84 100 ARG A CA 1
ATOM 762 C C . ARG A 1 100 ? -9.234 7.208 2.706 1.00 61.84 100 ARG A C 1
ATOM 764 O O . ARG A 1 100 ? -10.063 8.110 2.710 1.00 61.84 100 ARG A O 1
ATOM 771 N N . TYR A 1 101 ? -7.951 7.419 2.418 1.00 54.69 101 TYR A N 1
ATOM 772 C CA . TYR A 1 101 ? -7.424 8.738 2.016 1.00 54.69 101 TYR A CA 1
ATOM 773 C C . TYR A 1 101 ? -7.615 9.053 0.536 1.00 54.69 101 TYR A C 1
ATOM 775 O O . TYR A 1 101 ? -7.507 10.203 0.112 1.00 54.69 101 TYR A O 1
ATOM 783 N N . HIS A 1 102 ? -7.903 8.028 -0.265 1.00 51.62 102 HIS A N 1
ATOM 784 C CA . HIS A 1 102 ? -8.268 8.210 -1.657 1.00 51.62 102 HIS A CA 1
ATOM 785 C C . HIS A 1 102 ? -9.746 8.570 -1.714 1.00 51.62 102 HIS A C 1
ATOM 787 O O . HIS A 1 102 ? -10.616 7.707 -1.847 1.00 51.62 102 HIS A O 1
ATOM 793 N N . TYR A 1 103 ? -10.020 9.869 -1.600 1.00 41.81 103 TYR A N 1
ATOM 794 C CA . TYR A 1 103 ? -11.245 10.433 -2.137 1.00 41.81 103 TYR A CA 1
ATOM 795 C C . TYR A 1 103 ? -11.337 9.959 -3.588 1.00 41.81 103 TYR A C 1
ATOM 797 O O .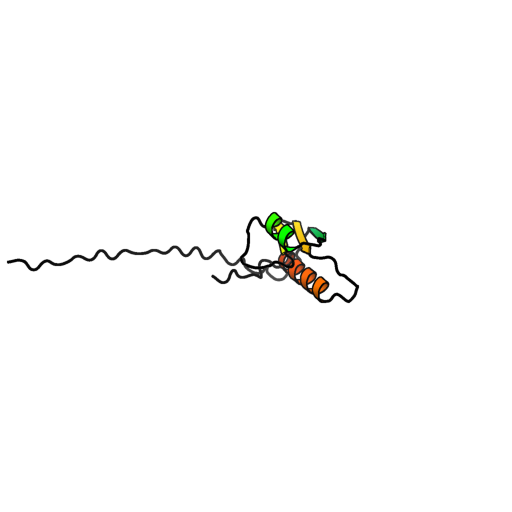 TYR A 1 103 ? -10.481 10.279 -4.414 1.00 41.81 103 TYR A O 1
ATOM 805 N N . ALA A 1 104 ? -12.355 9.158 -3.898 1.00 34.00 104 ALA A N 1
ATOM 806 C CA . ALA A 1 104 ? -12.852 9.142 -5.258 1.00 34.00 104 ALA A CA 1
ATOM 807 C C . ALA A 1 104 ? -13.285 10.586 -5.521 1.00 34.00 104 ALA A C 1
ATOM 809 O O . ALA A 1 104 ? -14.275 11.045 -4.955 1.00 34.00 104 ALA A O 1
ATOM 810 N N . VAL A 1 105 ? -12.471 11.331 -6.268 1.00 30.39 105 VAL A N 1
ATOM 811 C CA . VAL A 1 105 ? -12.928 12.568 -6.892 1.00 30.39 105 VAL A CA 1
ATOM 812 C C . VAL A 1 105 ? -14.147 12.151 -7.712 1.00 30.39 105 VAL A C 1
ATOM 814 O O . VAL A 1 105 ? -14.039 11.217 -8.510 1.00 30.39 105 VAL A O 1
ATOM 817 N N . ASN A 1 106 ? -15.303 12.723 -7.369 1.00 31.03 106 ASN A N 1
ATOM 818 C CA . ASN A 1 106 ? -16.584 12.448 -8.020 1.00 31.03 106 ASN A CA 1
ATOM 819 C C . ASN A 1 106 ? -16.476 12.568 -9.540 1.00 31.03 106 ASN A C 1
ATOM 821 O O . ASN A 1 106 ? -15.828 13.538 -9.994 1.00 31.03 106 ASN A O 1
#

Secondary structure (DSSP, 8-state):
----------------------PPPPPSS----EEEEEE-S-HHHHHHHHHT---SS--SEEEEEETTEEEEEEPPPSSTT-HHHHHHHHHHHHHHHH--------

Nearest PDB structures (foldseek):
  1f6b-assembly1_B  TM=4.529E-01  e=1.688E-01  Cricetulus griseus
  1f6b-assembly1_A  TM=4.386E-01  e=1.927E-01  Cricetulus griseus
  2gao-assembly1_B  TM=4.997E-01  e=3.998E-01  Homo sapiens
  8dzn-assembly1_A  TM=5.067E-01  e=5.213E-01  Homo sapiens
  2fmx-assembly2_B  TM=5.082E-01  e=5.952E-01  Cricetulus griseus

Mean predicted aligned error: 12.98 Å